Protein AF-A0A5B7T2J0-F1 (afdb_monomer_lite)

Secondary structure (DSSP, 8-state):
-PPP-HHHHHHHHHHHHT--HHHHHHHHTS-HHHHHHHTTTPPPPHHHHHHHHHHS--HHHHHHHHHHHTT--GGGGHHHHHHTT-HHHHHHHHHHHHHHHHHHHHHHHHHHTSSS--HHHHHHHHHHHHHHHHHHHHHHHHHHHHTT--HHHHHHT---

pLDDT: mean 92.72, std 6.7, range [48.94, 98.0]

Radius of gyration: 17.94 Å; chains: 1; bounding box: 42×26×51 Å

Organism: NCBI:txid938155

Sequence (160 aa):
MSDINIVKEVLDMQDRQNFNDTDLAAIAGTSKTTVGKWFKGTPIKDEYLVNLSNGIDDTRFSLAVDCYLFNFPAILLNIVNEYNSETSSLLVGTQIEDLNSDTAIENALKEISKSNPDENIIEFGIFKMFRTSSIMRAGAEALAHRYHISLKKAALGERG

Structure (mmCIF, N/CA/C/O backbone):
data_AF-A0A5B7T2J0-F1
#
_entry.id   AF-A0A5B7T2J0-F1
#
loop_
_atom_site.group_PDB
_atom_site.id
_atom_site.type_symbol
_atom_site.label_atom_id
_atom_site.label_alt_id
_atom_site.label_comp_id
_atom_site.label_asym_id
_atom_site.label_entity_id
_atom_site.label_seq_id
_atom_site.pdbx_PDB_ins_code
_atom_site.Cartn_x
_atom_site.Cartn_y
_atom_site.Cartn_z
_atom_site.occupancy
_atom_site.B_iso_or_equiv
_atom_site.auth_seq_id
_atom_site.auth_comp_id
_atom_site.auth_asym_id
_atom_site.auth_atom_id
_atom_site.pdbx_PDB_model_num
ATOM 1 N N . MET A 1 1 ? -9.047 -4.234 -15.295 1.00 48.94 1 MET A N 1
ATOM 2 C CA . MET A 1 1 ? -8.396 -4.347 -13.971 1.00 48.94 1 MET A CA 1
ATOM 3 C C . MET A 1 1 ? -9.429 -3.929 -12.943 1.00 48.94 1 MET A C 1
ATOM 5 O O . MET A 1 1 ? -10.172 -3.007 -13.237 1.00 48.94 1 MET A O 1
ATOM 9 N N . SER A 1 2 ? -9.580 -4.667 -11.845 1.00 60.06 2 SER A N 1
ATOM 10 C CA . SER A 1 2 ? -10.610 -4.385 -10.837 1.00 60.06 2 SER A CA 1
ATOM 11 C C . SER A 1 2 ? -10.169 -3.256 -9.909 1.00 60.06 2 SER A C 1
ATOM 13 O O . SER A 1 2 ? -9.032 -3.282 -9.434 1.00 60.06 2 SER A O 1
ATOM 15 N N . ASP A 1 3 ? -11.072 -2.325 -9.624 1.00 84.38 3 ASP A N 1
ATOM 16 C CA . ASP A 1 3 ? -10.880 -1.303 -8.594 1.00 84.38 3 ASP A CA 1
ATOM 17 C C . ASP A 1 3 ? -10.801 -1.944 -7.199 1.00 84.38 3 ASP A C 1
ATOM 19 O O . ASP A 1 3 ? -11.336 -3.035 -6.960 1.00 84.38 3 ASP A O 1
ATOM 23 N N . ILE A 1 4 ? -10.136 -1.268 -6.260 1.00 92.62 4 ILE A N 1
ATOM 24 C CA . ILE A 1 4 ? -10.085 -1.698 -4.859 1.00 92.62 4 ILE A CA 1
ATOM 25 C C . ILE A 1 4 ? -11.473 -1.551 -4.233 1.00 92.62 4 ILE A C 1
ATOM 27 O O . ILE A 1 4 ? -11.992 -0.444 -4.090 1.00 92.62 4 ILE A O 1
ATOM 31 N N . ASN A 1 5 ? -12.061 -2.659 -3.778 1.00 93.94 5 ASN A N 1
ATOM 32 C CA . ASN A 1 5 ? -13.241 -2.603 -2.919 1.00 93.94 5 ASN A CA 1
ATOM 33 C C . ASN A 1 5 ? -12.806 -2.340 -1.473 1.00 93.94 5 ASN A C 1
ATOM 35 O O . ASN A 1 5 ? -12.642 -3.268 -0.683 1.00 93.94 5 ASN A O 1
ATOM 39 N N . ILE A 1 6 ? -12.627 -1.066 -1.128 1.00 95.50 6 ILE A N 1
ATOM 40 C CA . ILE A 1 6 ? -12.061 -0.686 0.168 1.00 95.50 6 ILE A CA 1
ATOM 41 C C . ILE A 1 6 ? -12.930 -1.110 1.360 1.00 95.50 6 ILE A C 1
ATOM 43 O O . ILE A 1 6 ? -12.402 -1.467 2.406 1.00 95.50 6 ILE A O 1
ATOM 47 N N . VAL A 1 7 ? -14.259 -1.151 1.204 1.00 96.00 7 VAL A N 1
ATOM 48 C CA . VAL A 1 7 ? -15.167 -1.622 2.266 1.00 96.00 7 VAL A CA 1
ATOM 49 C C . VAL A 1 7 ? -14.941 -3.105 2.543 1.00 96.00 7 VAL A C 1
ATOM 51 O O . VAL A 1 7 ? -14.903 -3.511 3.702 1.00 96.00 7 VAL A O 1
ATOM 54 N N . LYS A 1 8 ? -14.749 -3.910 1.490 1.00 95.38 8 LYS A N 1
ATOM 55 C CA . LYS A 1 8 ? -14.380 -5.317 1.645 1.00 95.38 8 LYS A CA 1
ATOM 56 C C . LYS A 1 8 ? -13.016 -5.460 2.318 1.00 95.38 8 LYS A C 1
ATOM 58 O O . LYS A 1 8 ? -12.887 -6.270 3.219 1.00 95.38 8 LYS A O 1
ATOM 63 N N . GLU A 1 9 ? -12.026 -4.661 1.933 1.00 96.75 9 GLU A N 1
ATOM 64 C CA . GLU A 1 9 ? -10.691 -4.725 2.547 1.00 96.75 9 GLU A CA 1
ATOM 65 C C . GLU A 1 9 ? -10.720 -4.348 4.039 1.00 96.75 9 GLU A C 1
ATOM 67 O O . GLU A 1 9 ? -9.991 -4.948 4.824 1.00 96.75 9 GLU A O 1
ATOM 72 N N . VAL A 1 10 ? -11.602 -3.425 4.455 1.00 97.25 10 VAL A N 1
ATOM 73 C CA . VAL A 1 10 ? -11.857 -3.137 5.880 1.00 97.25 10 VAL A CA 1
ATOM 74 C C . VAL A 1 10 ? -12.461 -4.350 6.592 1.00 97.25 10 VAL A C 1
ATOM 76 O O . VAL A 1 10 ? -12.011 -4.665 7.688 1.00 97.25 10 VAL A O 1
ATOM 79 N N . LEU A 1 11 ? -13.443 -5.033 5.992 1.00 96.31 11 LEU A N 1
ATOM 80 C CA . LEU A 1 11 ? -14.042 -6.249 6.566 1.00 96.31 11 LEU A CA 1
ATOM 81 C C . LEU A 1 11 ? -13.021 -7.386 6.674 1.00 96.31 11 LEU A C 1
ATOM 83 O O . LEU A 1 11 ? -12.861 -7.977 7.735 1.00 96.31 11 LEU A O 1
ATOM 87 N N . ASP A 1 12 ? -12.276 -7.646 5.601 1.00 96.56 12 ASP A N 1
ATOM 88 C CA . ASP A 1 12 ? -11.275 -8.709 5.583 1.00 96.56 12 ASP A CA 1
ATOM 89 C C . ASP A 1 12 ? -10.155 -8.414 6.604 1.00 96.56 12 ASP A C 1
ATOM 91 O O . ASP A 1 12 ? -9.626 -9.332 7.227 1.00 96.56 12 ASP A O 1
ATOM 95 N N . MET A 1 13 ? -9.776 -7.142 6.789 1.00 96.56 13 MET A N 1
ATOM 96 C CA . MET A 1 13 ? -8.841 -6.722 7.840 1.00 96.56 13 MET A CA 1
ATOM 97 C C . MET A 1 13 ? -9.443 -6.904 9.234 1.00 96.56 13 MET A C 1
ATOM 99 O O . MET A 1 13 ? -8.785 -7.457 10.112 1.00 96.56 13 MET A O 1
ATOM 103 N N . GLN A 1 14 ? -10.698 -6.496 9.429 1.00 95.88 14 GLN A N 1
ATOM 104 C CA . GLN A 1 14 ? -11.418 -6.670 10.686 1.00 95.88 14 GLN A CA 1
ATOM 105 C C . GLN A 1 14 ? -11.425 -8.143 11.120 1.00 95.88 14 GLN A C 1
ATOM 107 O O . GLN A 1 14 ? -11.143 -8.436 12.283 1.00 95.88 14 GLN A O 1
ATOM 112 N N . ASP A 1 15 ? -11.655 -9.057 10.177 1.00 96.56 15 ASP A N 1
ATOM 113 C CA . ASP A 1 15 ? -11.621 -10.501 10.405 1.00 96.56 15 ASP A CA 1
ATOM 114 C C . ASP A 1 15 ? -10.208 -11.005 10.739 1.00 96.56 15 ASP A C 1
ATOM 116 O O . ASP A 1 15 ? -10.033 -11.740 11.713 1.00 96.56 15 ASP A O 1
ATOM 120 N N . ARG A 1 16 ? -9.177 -10.586 9.983 1.00 95.19 16 ARG A N 1
ATOM 121 C CA . ARG A 1 16 ? -7.773 -10.973 10.244 1.00 95.19 16 ARG A CA 1
ATOM 122 C C . ARG A 1 16 ? -7.287 -10.533 11.623 1.00 95.19 16 ARG A C 1
ATOM 124 O O . ARG A 1 16 ? -6.559 -11.276 12.275 1.00 95.19 16 ARG A O 1
ATOM 131 N N . GLN A 1 17 ? -7.690 -9.341 12.054 1.00 95.62 17 GLN A N 1
ATOM 132 C CA . GLN A 1 17 ? -7.274 -8.740 13.322 1.00 95.62 17 GLN A CA 1
ATOM 133 C C . GLN A 1 17 ? -8.203 -9.104 14.493 1.00 95.62 17 GLN A C 1
ATOM 135 O O . GLN A 1 17 ? -7.899 -8.786 15.642 1.00 95.62 17 GLN A O 1
ATOM 140 N N . ASN A 1 18 ? -9.328 -9.779 14.223 1.00 96.56 18 ASN A N 1
ATOM 141 C CA . ASN A 1 18 ? -10.384 -10.067 15.196 1.00 96.56 18 ASN A CA 1
ATOM 142 C C . ASN A 1 18 ? -10.899 -8.794 15.909 1.00 96.56 18 ASN A C 1
ATOM 144 O O . ASN A 1 18 ? -11.096 -8.767 17.127 1.00 96.56 18 ASN A O 1
ATOM 148 N N . PHE A 1 19 ? -11.101 -7.723 15.140 1.00 97.00 19 PHE A N 1
ATOM 149 C CA . PHE A 1 19 ? -11.619 -6.448 15.631 1.00 97.00 19 PHE A CA 1
ATOM 150 C C . PHE A 1 19 ? -13.141 -6.366 15.533 1.00 97.00 19 PHE A C 1
ATOM 152 O O . PHE A 1 19 ? -13.786 -6.939 14.659 1.00 97.00 19 PHE A O 1
ATOM 159 N N . ASN A 1 20 ? -13.749 -5.589 16.422 1.00 96.19 20 ASN A N 1
ATOM 160 C CA . ASN A 1 20 ? -15.151 -5.200 16.318 1.00 96.19 20 ASN A CA 1
ATOM 161 C C . ASN A 1 20 ? -15.278 -3.717 15.921 1.00 96.19 20 ASN A C 1
ATOM 163 O O . ASN A 1 20 ? -14.309 -2.959 15.952 1.00 96.19 20 ASN A O 1
ATOM 167 N N . ASP A 1 21 ? -16.493 -3.269 15.591 1.00 96.38 21 ASP A N 1
ATOM 168 C CA . ASP A 1 21 ? -16.748 -1.882 15.167 1.00 96.38 21 ASP A CA 1
ATOM 169 C C . ASP A 1 21 ? -16.263 -0.819 16.172 1.00 96.38 21 ASP A C 1
ATOM 171 O O . ASP A 1 21 ? -15.997 0.320 15.794 1.00 96.38 21 ASP A O 1
ATOM 175 N N . THR A 1 22 ? -16.187 -1.160 17.461 1.00 97.44 22 THR A N 1
ATOM 176 C CA . THR A 1 22 ? -15.684 -0.266 18.516 1.00 97.44 22 THR A CA 1
ATOM 177 C C . THR A 1 22 ? -14.177 -0.073 18.399 1.00 97.44 22 THR A C 1
ATOM 179 O O . THR A 1 22 ? -13.707 1.052 18.553 1.00 97.44 22 THR A O 1
ATOM 182 N N . ASP A 1 23 ? -13.436 -1.135 18.081 1.00 97.75 23 ASP A N 1
ATOM 183 C CA . ASP A 1 23 ? -11.984 -1.079 17.897 1.00 97.75 23 ASP A CA 1
ATOM 184 C C . ASP A 1 23 ? -11.656 -0.245 16.654 1.00 97.75 23 ASP A C 1
ATOM 186 O O . ASP A 1 23 ? -10.874 0.704 16.723 1.00 97.75 23 ASP A O 1
ATOM 190 N N . LEU A 1 24 ? -12.358 -0.511 15.543 1.00 97.38 24 LEU A N 1
ATOM 191 C CA . LEU A 1 24 ? -12.244 0.282 14.317 1.00 97.38 24 LEU A CA 1
ATOM 192 C C . LEU A 1 24 ? -12.560 1.759 14.568 1.00 97.38 24 LEU A C 1
ATOM 194 O O . LEU A 1 24 ? -11.849 2.634 14.083 1.00 97.38 24 LEU A O 1
ATOM 198 N N . ALA A 1 25 ? -13.608 2.051 15.343 1.00 97.62 25 ALA A N 1
ATOM 199 C CA . ALA A 1 25 ? -13.981 3.418 15.684 1.00 97.62 25 ALA A CA 1
ATOM 200 C C . ALA A 1 25 ? -12.889 4.126 16.497 1.00 97.62 25 ALA A C 1
ATOM 202 O O . ALA A 1 25 ? -12.572 5.280 16.209 1.00 97.62 25 ALA A O 1
ATOM 203 N N . ALA A 1 26 ? -12.299 3.437 17.477 1.00 97.94 26 ALA A N 1
ATOM 204 C CA . ALA A 1 26 ? -11.226 3.978 18.301 1.00 97.94 26 ALA A CA 1
ATOM 205 C C . ALA A 1 26 ? -9.975 4.296 17.468 1.00 97.94 26 ALA A C 1
ATOM 207 O O . ALA A 1 26 ? -9.446 5.401 17.570 1.00 97.94 26 ALA A O 1
ATOM 208 N N . ILE A 1 27 ? -9.548 3.370 16.604 1.00 96.38 27 ILE A N 1
ATOM 209 C CA . ILE A 1 27 ? -8.357 3.536 15.758 1.00 96.38 27 ILE A CA 1
ATOM 210 C C . ILE A 1 27 ? -8.591 4.612 14.692 1.00 96.38 27 ILE A C 1
ATOM 212 O O . ILE A 1 27 ? -7.753 5.487 14.493 1.00 96.38 27 ILE A O 1
ATOM 216 N N . ALA A 1 28 ? -9.754 4.599 14.037 1.00 97.00 28 ALA A N 1
ATOM 217 C CA . ALA A 1 28 ? -10.098 5.586 13.019 1.00 97.00 28 ALA A CA 1
ATOM 218 C C . ALA A 1 28 ? -10.352 6.994 13.592 1.00 97.00 28 ALA A C 1
ATOM 220 O O . ALA A 1 28 ? -10.385 7.961 12.827 1.00 97.00 28 ALA A O 1
ATOM 221 N N . GLY A 1 29 ? -10.556 7.130 14.908 1.00 97.00 29 GLY A N 1
ATOM 222 C CA . GLY A 1 29 ? -10.900 8.397 15.556 1.00 97.00 29 GLY A CA 1
ATOM 223 C C . GLY A 1 29 ? -12.344 8.836 15.287 1.00 97.00 29 GLY A C 1
ATOM 224 O O . GLY A 1 29 ? -12.611 10.011 15.036 1.00 97.00 29 GLY A O 1
ATOM 225 N N . THR A 1 30 ? -13.292 7.896 15.292 1.00 97.62 30 THR A N 1
ATOM 226 C CA . THR A 1 30 ? -14.713 8.145 15.002 1.00 97.62 30 THR A CA 1
ATOM 227 C C . THR A 1 30 ? -15.644 7.387 15.958 1.00 97.62 30 THR A C 1
ATOM 229 O O . THR A 1 30 ? -15.216 6.842 16.969 1.00 97.62 30 THR A O 1
ATOM 232 N N . SER A 1 31 ? -16.952 7.382 15.679 1.00 97.38 31 SER A N 1
ATOM 233 C CA . SER A 1 31 ? -17.949 6.657 16.478 1.00 97.38 31 SER A CA 1
ATOM 234 C C . SER A 1 31 ? -18.261 5.273 15.901 1.00 97.38 31 SER A C 1
ATOM 236 O O . SER A 1 31 ? -18.296 5.101 14.682 1.00 97.38 31 SER A O 1
ATOM 238 N N . LYS A 1 32 ? -18.619 4.311 16.762 1.00 97.12 32 LYS A N 1
ATOM 239 C CA . LYS A 1 32 ? -19.135 2.992 16.346 1.00 97.12 32 LYS A CA 1
ATOM 240 C C . LYS A 1 32 ? -20.307 3.108 15.363 1.00 97.12 32 LYS A C 1
ATOM 242 O O . LYS A 1 32 ? -20.403 2.359 14.397 1.00 97.12 32 LYS A O 1
ATOM 247 N N . THR A 1 33 ? -21.189 4.085 15.574 1.00 96.44 33 THR A N 1
ATOM 248 C CA . THR A 1 33 ? -22.315 4.362 14.670 1.00 96.44 33 THR A CA 1
ATOM 249 C C . THR A 1 33 ? -21.843 4.789 13.281 1.00 96.44 33 THR A C 1
ATOM 251 O O . THR A 1 33 ? -22.488 4.449 12.292 1.00 96.44 33 THR A O 1
ATOM 254 N N . THR A 1 34 ? -20.736 5.532 13.188 1.00 97.06 34 THR A N 1
ATOM 255 C CA . THR A 1 34 ? -20.113 5.900 11.910 1.00 97.06 34 THR A CA 1
ATOM 256 C C . THR A 1 34 ? -19.578 4.660 11.201 1.00 97.06 34 THR A C 1
ATOM 258 O O . THR A 1 34 ? -19.897 4.469 10.032 1.00 97.06 34 THR A O 1
ATOM 261 N N . VAL A 1 35 ? -18.858 3.789 11.917 1.00 96.62 35 VAL A N 1
ATOM 262 C CA . VAL A 1 35 ? -18.341 2.520 11.376 1.00 96.62 35 VAL A CA 1
ATOM 263 C C . VAL A 1 35 ? -19.478 1.654 10.830 1.00 96.62 35 VAL A C 1
ATOM 265 O O . VAL A 1 35 ? -19.464 1.261 9.668 1.00 96.62 35 VAL A O 1
ATOM 268 N N . GLY A 1 36 ? -20.551 1.472 11.604 1.00 95.19 36 GLY A N 1
ATOM 269 C CA . GLY A 1 36 ? -21.712 0.689 11.172 1.00 95.19 36 GLY A CA 1
ATOM 270 C C . GLY A 1 36 ? -22.460 1.253 9.951 1.00 95.19 36 GLY A C 1
ATOM 271 O O . GLY A 1 36 ? -23.289 0.553 9.368 1.00 95.19 36 GLY A O 1
ATOM 272 N N . LYS A 1 37 ? -22.211 2.509 9.549 1.00 96.19 37 LYS A N 1
ATOM 273 C CA . LYS A 1 37 ? -22.743 3.088 8.301 1.00 96.19 37 LYS A CA 1
ATOM 274 C C . LYS A 1 37 ? -21.890 2.737 7.081 1.00 96.19 37 LYS A C 1
ATOM 276 O O . LYS A 1 37 ? -22.444 2.671 5.983 1.00 96.19 37 LYS A O 1
ATOM 281 N N . TRP A 1 38 ? -20.592 2.482 7.253 1.00 94.94 38 TRP A N 1
ATOM 282 C CA . TRP A 1 38 ? -19.688 2.096 6.163 1.00 94.94 38 TRP A CA 1
ATOM 283 C C . TRP A 1 38 ? -20.181 0.827 5.470 1.00 94.94 38 TRP A C 1
ATOM 285 O O . TRP A 1 38 ? -20.395 0.803 4.260 1.00 94.94 38 TRP A O 1
ATOM 295 N N . PHE A 1 39 ? -20.535 -0.178 6.269 1.00 92.62 39 PHE A N 1
ATOM 296 C CA . PHE A 1 39 ? -21.060 -1.462 5.795 1.00 92.62 39 PHE A CA 1
ATOM 297 C C . PHE A 1 39 ? -22.504 -1.395 5.267 1.00 92.62 39 PHE A C 1
ATOM 299 O O . PHE A 1 39 ? -23.054 -2.395 4.816 1.00 92.62 39 PHE A O 1
ATOM 306 N N . LYS A 1 40 ? -23.128 -0.210 5.298 1.00 93.12 40 LYS A N 1
ATOM 307 C CA . LYS A 1 40 ? -24.452 0.077 4.718 1.00 93.12 40 LYS A CA 1
ATOM 308 C C . LYS A 1 40 ? -24.360 0.933 3.452 1.00 93.12 40 LYS A C 1
ATOM 310 O O . LYS A 1 40 ? -25.369 1.473 3.008 1.00 93.12 40 LYS A O 1
ATOM 315 N N . GLY A 1 41 ? -23.158 1.089 2.895 1.00 91.12 41 GLY A N 1
ATOM 316 C CA . GLY A 1 41 ? -22.914 1.831 1.659 1.00 91.12 41 GLY A CA 1
ATOM 317 C C . GLY A 1 41 ? -22.614 3.316 1.853 1.00 91.12 41 GLY A C 1
ATOM 318 O O . GLY A 1 41 ? -22.550 4.047 0.869 1.00 91.12 41 GLY A O 1
ATOM 319 N N . THR A 1 42 ? -22.417 3.789 3.090 1.00 94.06 42 THR A N 1
ATOM 320 C CA . THR A 1 42 ? -21.871 5.141 3.290 1.00 94.06 42 THR A CA 1
ATOM 321 C C . THR A 1 42 ? -20.380 5.127 2.950 1.00 94.06 42 THR A C 1
ATOM 323 O O . THR A 1 42 ? -19.662 4.321 3.542 1.00 94.06 42 THR A O 1
ATOM 326 N N . PRO A 1 43 ? -19.890 6.009 2.060 1.00 93.94 43 PRO A N 1
ATOM 327 C CA . PRO A 1 43 ? -18.467 6.086 1.753 1.00 93.94 43 PRO A CA 1
ATOM 328 C C . PRO A 1 43 ? -17.621 6.305 3.010 1.00 93.94 43 PRO A C 1
ATOM 330 O O . PRO A 1 43 ? -17.961 7.121 3.875 1.00 93.94 43 PRO A O 1
ATOM 333 N N . ILE A 1 44 ? -16.515 5.570 3.107 1.00 96.50 44 ILE A N 1
ATOM 334 C CA . ILE A 1 44 ? -15.522 5.763 4.162 1.00 96.50 44 ILE A CA 1
ATOM 335 C C . ILE A 1 44 ? -14.689 6.977 3.770 1.00 96.50 44 ILE A C 1
ATOM 337 O O . ILE A 1 44 ? -14.198 7.051 2.648 1.00 96.50 44 ILE A O 1
ATOM 341 N N . LYS A 1 45 ? -14.545 7.943 4.676 1.00 97.00 45 LYS A N 1
ATOM 342 C CA . LYS A 1 45 ? -13.656 9.077 4.432 1.00 97.00 45 LYS A CA 1
ATOM 343 C C . LYS A 1 45 ? -12.200 8.622 4.453 1.00 97.00 45 LYS A C 1
ATOM 345 O O . LYS A 1 45 ? -11.817 7.852 5.334 1.00 97.00 45 LYS A O 1
ATOM 350 N N . ASP A 1 46 ? -11.391 9.210 3.582 1.00 97.50 46 ASP A N 1
ATOM 351 C CA . ASP A 1 46 ? -9.958 8.926 3.466 1.00 97.50 46 ASP A CA 1
ATOM 352 C C . ASP A 1 46 ? -9.213 9.086 4.797 1.00 97.50 46 ASP A C 1
ATOM 354 O O . ASP A 1 46 ? -8.378 8.254 5.137 1.00 97.50 46 ASP A O 1
ATOM 358 N N . GLU A 1 47 ? -9.578 10.087 5.610 1.00 96.94 47 GLU A N 1
ATOM 359 C CA . GLU A 1 47 ? -8.991 10.301 6.943 1.00 96.94 47 GLU A CA 1
ATOM 360 C C . GLU A 1 47 ? -9.107 9.060 7.847 1.00 96.94 47 GLU A C 1
ATOM 362 O O . GLU A 1 47 ? -8.172 8.724 8.571 1.00 96.94 47 GLU A O 1
ATOM 367 N N . TYR A 1 48 ? -10.227 8.333 7.770 1.00 97.81 48 TYR A N 1
ATOM 368 C CA . TYR A 1 48 ? -10.443 7.122 8.559 1.00 97.81 48 TYR A CA 1
ATOM 369 C C . TYR A 1 48 ? -9.622 5.951 8.022 1.00 97.81 48 TYR A C 1
ATOM 371 O O . TYR A 1 48 ? -9.082 5.182 8.811 1.00 97.81 48 TYR A O 1
ATOM 379 N N . LEU A 1 49 ? -9.487 5.837 6.698 1.00 97.25 49 LEU A N 1
ATOM 380 C CA . LEU A 1 49 ? -8.667 4.806 6.058 1.00 97.25 49 LEU A CA 1
ATOM 381 C C . LEU A 1 49 ? -7.184 4.984 6.393 1.00 97.25 49 LEU A C 1
ATOM 383 O O . LEU A 1 49 ? -6.524 4.017 6.762 1.00 97.25 49 LEU A O 1
ATOM 387 N N . VAL A 1 50 ? -6.684 6.222 6.340 1.00 94.75 50 VAL A N 1
ATOM 388 C CA . VAL A 1 50 ? -5.302 6.563 6.712 1.00 94.75 50 VAL A CA 1
ATOM 389 C C . VAL A 1 50 ? -5.041 6.256 8.187 1.00 94.75 50 VAL A C 1
ATOM 391 O O . VAL A 1 50 ? -4.011 5.675 8.521 1.00 94.75 50 VAL A O 1
ATOM 394 N N . ASN A 1 51 ? -5.971 6.603 9.081 1.00 95.06 51 ASN A N 1
ATOM 395 C CA . ASN A 1 51 ? -5.830 6.298 10.507 1.00 95.06 51 ASN A CA 1
ATOM 396 C C . ASN A 1 51 ? -5.806 4.786 10.776 1.00 95.06 51 ASN A C 1
ATOM 398 O O . ASN A 1 51 ? -4.968 4.322 11.545 1.00 95.06 51 ASN A O 1
ATOM 402 N N . LEU A 1 52 ? -6.684 4.015 10.122 1.00 95.94 52 LEU A N 1
ATOM 403 C CA . LEU A 1 52 ? -6.695 2.554 10.229 1.00 95.94 52 LEU A CA 1
ATOM 404 C C . LEU A 1 52 ? -5.395 1.941 9.692 1.00 95.94 52 LEU A C 1
ATOM 406 O O . LEU A 1 52 ? -4.774 1.151 10.392 1.00 95.94 52 LEU A O 1
ATOM 410 N N . SER A 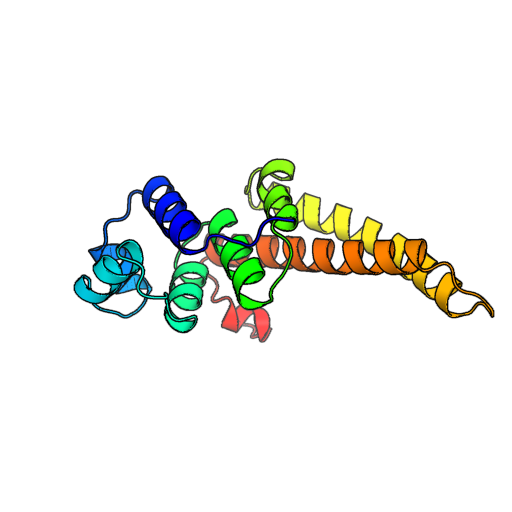1 53 ? -4.954 2.342 8.497 1.00 94.19 53 SER A N 1
ATOM 411 C CA . SER A 1 53 ? -3.727 1.830 7.872 1.00 94.19 53 SER A CA 1
ATOM 412 C C . SER A 1 53 ? -2.473 2.121 8.703 1.00 94.19 53 SER A C 1
ATOM 414 O O . SER A 1 53 ? -1.625 1.252 8.845 1.00 94.19 53 SER A O 1
ATOM 416 N N . ASN A 1 54 ? -2.375 3.302 9.319 1.00 89.81 54 ASN A N 1
ATOM 417 C CA . ASN A 1 54 ? -1.241 3.642 10.185 1.00 89.81 54 ASN A CA 1
ATOM 418 C C . ASN A 1 54 ? -1.321 3.008 11.583 1.00 89.81 54 ASN A C 1
ATOM 420 O O . ASN A 1 54 ? -0.317 2.945 12.292 1.00 89.81 54 ASN A O 1
ATOM 424 N N . GLY A 1 55 ? -2.523 2.650 12.037 1.00 89.94 55 GLY A N 1
ATOM 425 C CA . GLY A 1 55 ? -2.768 2.145 13.387 1.00 89.94 55 GLY A CA 1
ATOM 426 C C . GLY A 1 55 ? -2.714 0.624 13.504 1.00 89.94 55 GLY A C 1
ATOM 427 O O . GLY A 1 55 ? -2.594 0.114 14.617 1.00 89.94 55 GLY A O 1
ATOM 428 N N . ILE A 1 56 ? -2.810 -0.094 12.385 1.00 91.50 56 ILE A N 1
ATOM 429 C CA . ILE A 1 56 ? -2.994 -1.545 12.343 1.00 91.50 56 ILE A CA 1
ATOM 430 C C . ILE A 1 56 ? -1.838 -2.173 11.573 1.00 91.50 56 ILE A C 1
ATOM 432 O O . ILE A 1 56 ? -1.571 -1.800 10.435 1.00 91.50 56 ILE A O 1
ATOM 436 N N . ASP A 1 57 ? -1.189 -3.162 12.184 1.00 90.62 57 ASP A N 1
ATOM 437 C CA . ASP A 1 57 ? -0.144 -3.955 11.534 1.00 90.62 57 ASP A CA 1
ATOM 438 C C . ASP A 1 57 ? -0.774 -4.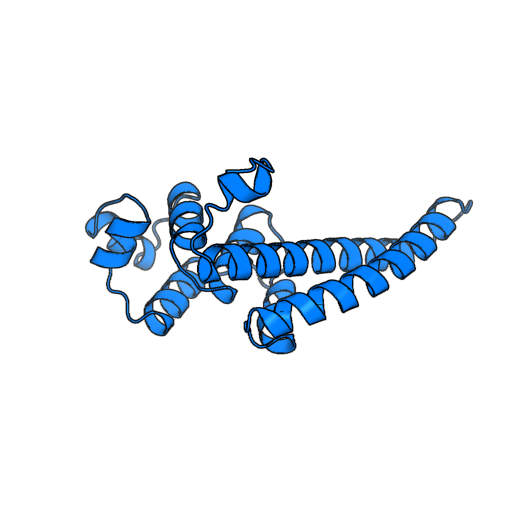981 10.574 1.00 90.62 57 ASP A C 1
ATOM 440 O O . ASP A 1 57 ? -0.928 -6.165 10.877 1.00 90.62 57 ASP A O 1
ATOM 444 N N . ASP A 1 58 ? -1.239 -4.486 9.425 1.00 92.75 58 ASP A N 1
ATOM 445 C CA . ASP A 1 58 ? -1.842 -5.285 8.361 1.00 92.75 58 ASP A CA 1
ATOM 446 C C . ASP A 1 58 ? -1.359 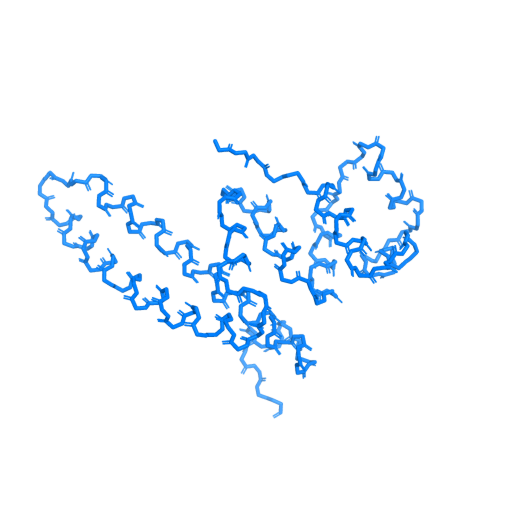-4.787 6.994 1.00 92.75 58 ASP A C 1
ATOM 448 O O . ASP A 1 58 ? -1.980 -3.939 6.348 1.00 92.75 58 ASP A O 1
ATOM 452 N N . THR A 1 59 ? -0.233 -5.335 6.529 1.00 92.56 59 THR A N 1
ATOM 453 C CA . THR A 1 59 ? 0.392 -4.948 5.251 1.00 92.56 59 THR A CA 1
ATOM 454 C C . THR A 1 59 ? -0.576 -5.037 4.069 1.00 92.56 59 THR A C 1
ATOM 456 O O . THR A 1 59 ? -0.525 -4.218 3.151 1.00 92.56 59 THR A O 1
ATOM 459 N N . ARG A 1 60 ? -1.489 -6.019 4.083 1.00 94.31 60 ARG A N 1
ATOM 460 C CA . ARG A 1 60 ? -2.499 -6.200 3.033 1.00 94.31 60 ARG A CA 1
ATOM 461 C C . ARG A 1 60 ? -3.463 -5.029 2.974 1.00 94.31 60 ARG A C 1
ATOM 463 O O . ARG A 1 60 ? -3.762 -4.562 1.873 1.00 94.31 60 ARG A O 1
ATOM 470 N N . PHE A 1 61 ? -3.940 -4.589 4.131 1.00 95.69 61 PHE A N 1
ATOM 471 C CA . PHE A 1 61 ? -4.862 -3.478 4.249 1.00 95.69 61 PHE A CA 1
ATOM 472 C C . PHE A 1 61 ? -4.186 -2.145 3.930 1.00 95.69 61 PHE A C 1
ATOM 474 O O . PHE A 1 61 ? -4.737 -1.381 3.143 1.00 95.69 61 PHE A O 1
ATOM 481 N N . SER A 1 62 ? -2.979 -1.890 4.442 1.00 93.94 62 SER A N 1
ATOM 482 C CA . SER A 1 62 ? -2.254 -0.648 4.139 1.00 93.94 62 SER A CA 1
ATOM 483 C C . SER A 1 62 ? -1.979 -0.489 2.644 1.00 93.94 62 SER A C 1
ATOM 485 O O . SER A 1 62 ? -2.285 0.551 2.059 1.00 93.94 62 SER A O 1
ATOM 487 N N . LEU A 1 63 ? -1.555 -1.564 1.974 1.00 94.00 63 LEU A N 1
ATOM 488 C CA . LEU A 1 63 ? -1.372 -1.555 0.523 1.00 94.00 63 LEU A CA 1
ATOM 489 C C . LEU A 1 63 ? -2.693 -1.348 -0.243 1.00 94.00 63 LEU A C 1
ATOM 491 O O . LEU A 1 63 ? -2.708 -0.710 -1.296 1.00 94.00 63 LEU A O 1
ATOM 495 N N . ALA A 1 64 ? -3.814 -1.859 0.274 1.00 95.75 64 ALA A N 1
ATOM 496 C CA . ALA A 1 64 ? -5.132 -1.617 -0.310 1.00 95.75 64 ALA A CA 1
ATOM 497 C C . ALA A 1 64 ? -5.600 -0.168 -0.141 1.00 95.75 64 ALA A C 1
ATOM 499 O O . ALA A 1 64 ? -6.153 0.392 -1.088 1.00 95.75 64 ALA A O 1
ATOM 500 N N . VAL A 1 65 ? -5.347 0.448 1.017 1.00 95.44 65 VAL A N 1
ATOM 501 C CA . VAL A 1 65 ? -5.605 1.874 1.251 1.00 95.44 65 VAL A CA 1
ATOM 502 C C . VAL A 1 65 ? -4.796 2.720 0.273 1.00 95.44 65 VAL A C 1
ATOM 504 O O . VAL A 1 65 ? -5.366 3.597 -0.368 1.00 95.44 65 VAL A O 1
ATOM 507 N N . ASP A 1 66 ? -3.518 2.412 0.066 1.00 92.50 66 ASP A N 1
ATOM 508 C CA . ASP A 1 66 ? -2.700 3.113 -0.926 1.00 92.50 66 ASP A CA 1
ATOM 509 C C . ASP A 1 66 ? -3.243 2.966 -2.342 1.00 92.50 66 ASP A C 1
ATOM 511 O O . ASP A 1 66 ? -3.406 3.957 -3.057 1.00 92.50 66 ASP A O 1
ATOM 515 N N . CYS A 1 67 ? -3.582 1.742 -2.744 1.00 93.81 67 CYS A N 1
ATOM 516 C CA . CYS A 1 67 ? -4.143 1.525 -4.068 1.00 93.81 67 CYS A CA 1
ATOM 517 C C . CYS A 1 67 ? -5.464 2.281 -4.259 1.00 93.81 67 CYS A C 1
ATOM 519 O O . CYS A 1 67 ? -5.699 2.842 -5.326 1.00 93.81 67 CYS A O 1
ATOM 521 N N . TYR A 1 68 ? -6.300 2.346 -3.223 1.00 95.38 68 TYR A N 1
ATOM 522 C CA . TYR A 1 68 ? -7.551 3.094 -3.244 1.00 95.38 68 TYR A CA 1
ATOM 523 C C . TYR A 1 68 ? -7.323 4.611 -3.341 1.00 95.38 68 TYR A C 1
ATOM 525 O O . TYR A 1 68 ? -7.888 5.256 -4.222 1.00 95.38 68 TYR A O 1
ATOM 533 N N . LEU A 1 69 ? -6.476 5.184 -2.480 1.00 93.56 69 LEU A N 1
ATOM 534 C CA . LEU A 1 69 ? -6.265 6.635 -2.395 1.00 93.56 69 LEU A CA 1
ATOM 535 C C . LEU A 1 69 ? -5.560 7.212 -3.626 1.00 93.56 69 LEU A C 1
ATOM 537 O O . LEU A 1 69 ? -5.850 8.337 -4.032 1.00 93.56 69 LEU A O 1
ATOM 541 N N . PHE A 1 70 ? -4.644 6.452 -4.228 1.00 90.81 70 PHE A N 1
ATOM 542 C CA . PHE A 1 70 ? -3.871 6.895 -5.391 1.00 90.81 70 PHE A CA 1
ATOM 543 C C . PHE A 1 70 ? -4.391 6.338 -6.721 1.00 90.81 70 PHE A C 1
ATOM 545 O O . PHE A 1 70 ? -3.771 6.562 -7.760 1.00 90.81 70 PHE A O 1
ATOM 552 N N . ASN A 1 71 ? -5.534 5.642 -6.705 1.00 90.19 71 ASN A N 1
ATOM 553 C CA . ASN A 1 71 ? -6.125 4.996 -7.878 1.00 90.19 71 ASN A CA 1
ATOM 554 C C . ASN A 1 71 ? -5.140 4.050 -8.596 1.00 90.19 71 ASN A C 1
ATOM 556 O O . ASN A 1 71 ? -5.049 4.019 -9.827 1.00 90.19 71 ASN A O 1
ATOM 560 N N . PHE A 1 72 ? -4.364 3.295 -7.816 1.00 89.69 72 PHE A N 1
ATOM 561 C CA . PHE A 1 72 ? -3.456 2.286 -8.346 1.00 89.69 72 PHE A CA 1
ATOM 562 C C . PHE A 1 72 ? -4.169 0.948 -8.562 1.00 89.69 72 PHE A C 1
ATOM 564 O O . PHE A 1 72 ? -5.135 0.618 -7.869 1.00 89.69 72 PHE A O 1
ATOM 571 N N . PRO A 1 73 ? -3.693 0.134 -9.519 1.00 88.31 73 PRO A N 1
ATOM 572 C CA . PRO A 1 73 ? -4.349 -1.120 -9.834 1.00 88.31 73 PRO A CA 1
ATOM 573 C C . PRO A 1 73 ? -4.238 -2.150 -8.707 1.00 88.31 73 PRO A C 1
ATOM 575 O O . PRO A 1 73 ? -3.161 -2.384 -8.157 1.00 88.31 73 PRO A O 1
ATOM 578 N N . ALA A 1 74 ? -5.322 -2.903 -8.491 1.00 90.56 74 ALA A N 1
ATOM 579 C CA . ALA A 1 74 ? -5.382 -3.994 -7.515 1.00 90.56 74 ALA A CA 1
ATOM 580 C C . ALA A 1 74 ? -4.337 -5.107 -7.720 1.00 90.56 74 ALA A C 1
ATOM 582 O O . ALA A 1 74 ? -4.118 -5.912 -6.822 1.00 90.56 74 ALA A O 1
ATOM 583 N N . ILE A 1 75 ? -3.658 -5.161 -8.872 1.00 89.12 75 ILE A N 1
ATOM 584 C CA . ILE A 1 75 ? -2.557 -6.108 -9.097 1.00 89.12 75 ILE A CA 1
ATOM 585 C C . ILE A 1 75 ? -1.389 -5.894 -8.125 1.00 89.12 75 ILE A C 1
ATOM 587 O O . ILE A 1 75 ? -0.679 -6.847 -7.817 1.00 89.12 75 ILE A O 1
ATOM 591 N N . LEU A 1 76 ? -1.204 -4.674 -7.605 1.00 90.50 76 LEU A N 1
ATOM 592 C CA . LEU A 1 76 ? -0.157 -4.389 -6.623 1.00 90.50 76 LEU A CA 1
ATOM 593 C C . LEU A 1 76 ? -0.371 -5.161 -5.319 1.00 90.50 76 LEU A C 1
ATOM 595 O O . LEU A 1 76 ? 0.600 -5.534 -4.673 1.00 90.50 76 LEU A O 1
ATOM 599 N N . LEU A 1 77 ? -1.616 -5.520 -4.993 1.00 91.50 77 LEU A N 1
ATOM 600 C CA . LEU A 1 77 ? -1.945 -6.328 -3.819 1.00 91.50 77 LEU A CA 1
ATOM 601 C C . LEU A 1 77 ? -1.279 -7.714 -3.831 1.00 91.50 77 LEU A C 1
ATOM 603 O O . LEU A 1 77 ? -1.113 -8.319 -2.773 1.00 91.50 77 LEU A O 1
ATOM 607 N N . ASN A 1 78 ? -0.850 -8.205 -5.000 1.00 90.88 78 ASN A N 1
ATOM 608 C CA . ASN A 1 78 ? -0.128 -9.472 -5.118 1.00 90.88 78 ASN A CA 1
ATOM 609 C C . ASN A 1 78 ? 1.245 -9.454 -4.438 1.00 90.88 78 ASN A C 1
ATOM 611 O O . ASN A 1 78 ? 1.726 -10.526 -4.082 1.00 90.88 78 ASN A O 1
ATOM 615 N N . ILE A 1 79 ? 1.828 -8.277 -4.170 1.00 90.75 79 ILE A N 1
ATOM 616 C CA . ILE A 1 79 ? 3.066 -8.139 -3.382 1.00 90.75 79 ILE A CA 1
ATOM 617 C C . ILE A 1 79 ? 2.956 -8.922 -2.064 1.00 90.75 79 ILE A C 1
ATOM 619 O O . ILE A 1 79 ? 3.882 -9.625 -1.671 1.00 90.75 79 ILE A O 1
ATOM 623 N N . VAL A 1 80 ? 1.793 -8.873 -1.413 1.00 89.38 80 VAL A N 1
ATOM 624 C CA . VAL A 1 80 ? 1.543 -9.594 -0.158 1.00 89.38 80 VAL A CA 1
ATOM 625 C C . VAL A 1 80 ? 1.597 -11.109 -0.337 1.00 89.38 80 VAL A C 1
ATOM 627 O O . VAL A 1 80 ? 2.158 -11.807 0.503 1.00 89.38 80 VAL A O 1
ATOM 630 N N . ASN A 1 81 ? 1.059 -11.621 -1.442 1.00 87.88 81 ASN A N 1
ATOM 631 C CA . ASN A 1 81 ? 1.064 -13.054 -1.728 1.00 87.88 81 ASN A CA 1
ATOM 632 C C . ASN A 1 81 ? 2.469 -13.547 -2.096 1.00 87.88 81 ASN A C 1
ATOM 634 O O . ASN A 1 81 ? 2.857 -14.650 -1.727 1.00 87.88 81 ASN A O 1
ATOM 638 N N . GLU A 1 82 ? 3.232 -12.727 -2.818 1.00 90.81 82 GLU A N 1
ATOM 639 C CA . GLU A 1 82 ? 4.574 -13.066 -3.293 1.00 90.81 82 GLU A CA 1
ATOM 640 C C . GLU A 1 82 ? 5.622 -13.037 -2.169 1.00 90.81 82 GLU A C 1
ATOM 642 O O . GLU A 1 82 ? 6.541 -13.857 -2.167 1.00 90.81 82 GLU A O 1
ATOM 647 N N . TYR A 1 83 ? 5.463 -12.139 -1.190 1.00 88.94 83 TYR A N 1
ATOM 648 C CA . TYR A 1 83 ? 6.420 -11.939 -0.094 1.00 88.94 83 TYR A CA 1
ATOM 649 C C . TYR A 1 83 ? 5.857 -12.279 1.299 1.00 88.94 83 TYR A C 1
ATOM 651 O O . TYR A 1 83 ? 6.487 -11.974 2.307 1.00 88.94 83 TYR A O 1
ATOM 659 N N . ASN A 1 84 ? 4.703 -12.949 1.376 1.00 82.94 84 ASN A N 1
ATOM 660 C CA . ASN A 1 84 ? 4.092 -13.514 2.592 1.00 82.94 84 ASN A CA 1
ATOM 661 C C . ASN A 1 84 ? 3.887 -12.536 3.775 1.00 82.94 84 ASN A C 1
ATOM 663 O O . ASN A 1 84 ? 3.836 -12.976 4.918 1.00 82.94 84 ASN A O 1
ATOM 667 N N . SER A 1 85 ? 3.819 -11.221 3.539 1.00 80.56 85 SER A N 1
ATOM 668 C CA . SER A 1 85 ? 3.684 -10.150 4.560 1.00 80.56 85 SER A CA 1
ATOM 669 C C . SER A 1 85 ? 4.721 -10.108 5.697 1.00 80.56 85 SER A C 1
ATOM 671 O O . SER A 1 85 ? 4.727 -9.162 6.478 1.00 80.56 85 SER A O 1
ATOM 673 N N . GLU A 1 86 ? 5.615 -11.087 5.815 1.00 86.94 86 GLU A N 1
ATOM 674 C CA . GLU A 1 86 ? 6.657 -11.112 6.836 1.00 86.94 86 GLU A CA 1
ATOM 675 C C . GLU A 1 86 ? 7.653 -9.976 6.598 1.00 86.94 86 GLU A C 1
ATOM 677 O O . GLU A 1 86 ? 8.174 -9.826 5.490 1.00 86.94 86 GLU A O 1
ATOM 682 N N . THR A 1 87 ? 7.994 -9.213 7.644 1.00 88.25 87 THR A N 1
ATOM 683 C CA . THR A 1 87 ? 8.882 -8.043 7.521 1.00 88.25 87 THR A CA 1
ATOM 684 C C . THR A 1 87 ? 10.186 -8.384 6.796 1.00 88.25 87 THR A C 1
ATOM 686 O O . THR A 1 87 ? 10.609 -7.657 5.904 1.00 88.25 87 THR A O 1
ATOM 689 N N . SER A 1 88 ? 10.826 -9.511 7.130 1.00 92.25 88 SER A N 1
ATOM 690 C CA . SER A 1 88 ? 12.070 -9.931 6.472 1.00 92.25 88 SER A CA 1
ATOM 691 C C . SER A 1 88 ? 11.872 -10.253 4.992 1.00 92.25 88 SER A C 1
ATOM 693 O O . SER A 1 88 ? 12.712 -9.894 4.172 1.00 92.25 88 SER A O 1
ATOM 695 N N . SER A 1 89 ? 10.762 -10.899 4.641 1.00 92.50 89 SER A N 1
ATOM 696 C CA . SER A 1 89 ? 10.441 -11.249 3.258 1.00 92.50 89 SER A CA 1
ATOM 697 C C . SER A 1 89 ? 10.118 -10.011 2.422 1.00 92.50 89 SER A C 1
ATOM 699 O O . SER A 1 89 ? 10.570 -9.918 1.284 1.00 92.50 89 SER A O 1
ATOM 701 N N . LEU A 1 90 ? 9.424 -9.024 2.998 1.00 93.12 90 LEU A N 1
ATOM 702 C CA . LEU A 1 90 ? 9.173 -7.726 2.364 1.00 93.12 90 LEU A CA 1
ATOM 703 C C . LEU A 1 90 ? 10.471 -6.945 2.113 1.00 93.12 90 LEU A C 1
ATOM 705 O O . LEU A 1 90 ? 10.607 -6.305 1.072 1.00 93.12 90 LEU A O 1
ATOM 709 N N . LEU A 1 91 ? 11.452 -7.022 3.020 1.00 93.38 91 LEU A N 1
ATOM 710 C CA . LEU A 1 91 ? 12.761 -6.385 2.827 1.00 93.38 91 LEU A CA 1
ATOM 711 C C . LEU A 1 91 ? 13.594 -7.069 1.742 1.00 93.38 91 LEU A C 1
ATOM 713 O O . LEU A 1 91 ? 14.200 -6.386 0.919 1.00 93.38 91 LEU A O 1
ATOM 717 N N . VAL A 1 92 ? 13.588 -8.403 1.695 1.00 94.75 92 VAL A N 1
ATOM 718 C CA . VAL A 1 92 ? 14.209 -9.151 0.590 1.00 94.75 92 VAL A CA 1
ATOM 719 C C . VAL A 1 92 ? 13.530 -8.792 -0.732 1.00 94.75 92 VAL A C 1
ATOM 721 O O . VAL A 1 92 ? 14.205 -8.504 -1.717 1.00 94.75 92 VAL A O 1
ATOM 724 N N . GLY A 1 93 ? 12.197 -8.745 -0.751 1.00 94.44 93 GLY A N 1
ATOM 725 C CA . GLY A 1 93 ? 11.439 -8.331 -1.925 1.00 94.44 93 GLY A CA 1
ATOM 726 C C . GLY A 1 93 ? 11.751 -6.908 -2.365 1.00 94.44 93 GLY A C 1
ATOM 727 O O . GLY A 1 93 ? 11.913 -6.667 -3.556 1.00 94.44 93 GLY A O 1
ATOM 728 N N . THR A 1 94 ? 11.921 -5.989 -1.413 1.00 94.38 94 THR A N 1
ATOM 729 C CA . THR A 1 94 ? 12.337 -4.612 -1.691 1.00 94.38 94 THR A CA 1
ATOM 730 C C . THR A 1 94 ? 13.662 -4.581 -2.444 1.00 94.38 94 THR A C 1
ATOM 732 O O . THR A 1 94 ? 13.741 -3.934 -3.478 1.00 94.38 94 THR A O 1
ATOM 735 N N . GLN A 1 95 ? 14.675 -5.323 -1.987 1.00 95.94 95 GLN A N 1
ATOM 736 C CA . GLN A 1 95 ? 15.973 -5.393 -2.672 1.00 95.94 95 GLN A CA 1
ATOM 737 C C . GLN A 1 95 ? 15.867 -5.983 -4.086 1.00 95.94 95 GLN A C 1
ATOM 739 O O . GLN A 1 95 ? 16.539 -5.520 -5.004 1.00 95.94 95 GLN A O 1
ATOM 744 N N . ILE A 1 96 ? 15.028 -7.007 -4.266 1.00 95.25 96 ILE A N 1
ATOM 745 C CA . ILE A 1 96 ? 14.817 -7.649 -5.570 1.00 95.25 96 ILE A CA 1
ATOM 746 C C . ILE A 1 96 ? 14.125 -6.691 -6.544 1.00 95.25 96 ILE A C 1
ATOM 748 O O . ILE A 1 96 ? 14.555 -6.559 -7.689 1.00 95.25 96 ILE A O 1
ATOM 752 N N . GLU A 1 97 ? 13.038 -6.046 -6.120 1.00 95.56 97 GLU A N 1
ATOM 753 C CA . GLU A 1 97 ? 12.289 -5.143 -6.993 1.00 95.56 97 GLU A CA 1
ATOM 754 C C . GLU A 1 97 ? 13.053 -3.849 -7.270 1.00 95.56 97 GLU A C 1
ATOM 756 O O . GLU A 1 97 ? 12.986 -3.373 -8.397 1.00 95.56 97 GLU A O 1
ATOM 761 N N . ASP A 1 98 ? 13.840 -3.343 -6.316 1.00 95.75 98 ASP A N 1
ATOM 762 C CA . ASP A 1 98 ? 14.743 -2.199 -6.509 1.00 95.75 98 ASP A CA 1
ATOM 763 C C . ASP A 1 98 ? 15.732 -2.453 -7.657 1.00 95.75 98 ASP A C 1
ATOM 765 O O . ASP A 1 98 ? 15.725 -1.740 -8.664 1.00 95.75 98 ASP A O 1
ATOM 769 N N . LEU A 1 99 ? 16.460 -3.574 -7.593 1.00 96.12 99 LEU A N 1
ATOM 770 C CA . LEU A 1 99 ? 17.389 -3.990 -8.647 1.00 96.12 99 LEU A CA 1
ATOM 771 C C . LEU A 1 99 ? 16.690 -4.183 -10.006 1.00 96.12 99 LEU A C 1
ATOM 773 O O . LEU A 1 99 ? 17.215 -3.810 -11.062 1.00 96.12 99 LEU A O 1
ATOM 777 N N . ASN A 1 100 ? 15.490 -4.773 -9.995 1.00 94.69 100 ASN A N 1
ATOM 778 C CA . ASN A 1 100 ? 14.695 -4.946 -11.209 1.00 94.69 100 ASN A CA 1
ATOM 779 C C . ASN A 1 100 ? 14.235 -3.599 -11.786 1.00 94.69 100 ASN A C 1
ATOM 781 O O . ASN A 1 100 ? 14.189 -3.448 -13.011 1.00 94.69 100 ASN A O 1
ATOM 785 N N . SER A 1 101 ? 13.874 -2.634 -10.934 1.00 96.12 101 SER A N 1
ATOM 786 C CA . SER A 1 101 ? 13.468 -1.303 -11.376 1.00 96.12 101 SER A CA 1
ATOM 787 C C . SER A 1 101 ? 14.629 -0.487 -11.908 1.00 96.12 101 SER A C 1
ATOM 789 O O . SER A 1 101 ? 14.426 0.166 -12.923 1.00 96.12 101 SER A O 1
ATOM 791 N N . ASP A 1 102 ? 15.832 -0.587 -11.340 1.00 96.75 102 ASP A N 1
ATOM 792 C CA . ASP A 1 102 ? 17.021 0.077 -11.889 1.00 96.75 102 ASP A CA 1
ATOM 793 C C . ASP A 1 102 ? 17.249 -0.334 -13.346 1.00 96.75 102 ASP A C 1
ATOM 795 O O . ASP A 1 102 ? 17.336 0.506 -14.244 1.00 96.75 102 ASP A O 1
ATOM 799 N N . THR A 1 103 ? 17.212 -1.642 -13.613 1.00 96.31 103 THR A N 1
ATOM 800 C CA . THR A 1 103 ? 17.347 -2.176 -14.977 1.00 96.31 103 THR A CA 1
ATOM 801 C C . THR A 1 103 ? 16.232 -1.668 -15.901 1.00 96.31 103 THR A C 1
ATOM 803 O O . THR A 1 103 ? 16.470 -1.325 -17.062 1.00 96.31 103 THR A O 1
ATOM 806 N N . ALA A 1 104 ? 14.991 -1.614 -15.411 1.00 96.62 104 ALA A N 1
ATOM 807 C CA . ALA A 1 104 ? 13.856 -1.136 -16.196 1.00 96.62 104 ALA A CA 1
ATOM 808 C C . ALA A 1 104 ? 13.936 0.376 -16.476 1.00 96.62 104 ALA A C 1
ATOM 810 O O . ALA A 1 104 ? 13.629 0.804 -17.590 1.00 96.62 104 ALA A O 1
ATOM 811 N N . ILE A 1 105 ? 14.404 1.170 -15.509 1.00 96.12 105 ILE A N 1
ATOM 812 C CA . ILE A 1 105 ? 14.642 2.611 -15.641 1.00 96.12 105 ILE A CA 1
ATOM 813 C C . ILE A 1 105 ? 15.745 2.865 -16.664 1.00 96.12 105 ILE A C 1
ATOM 815 O O . ILE A 1 105 ? 15.564 3.694 -17.550 1.00 96.12 105 ILE A O 1
ATOM 819 N N . GLU A 1 106 ? 16.855 2.128 -16.617 1.00 97.44 106 GLU A N 1
ATOM 820 C CA . GLU A 1 106 ? 17.913 2.244 -17.625 1.00 97.44 106 GLU A CA 1
ATOM 821 C C . GLU A 1 106 ? 17.398 1.973 -19.044 1.00 97.44 106 GLU A C 1
ATOM 823 O O . GLU A 1 106 ? 17.776 2.666 -19.993 1.00 97.44 106 GLU A O 1
ATOM 828 N N . ASN A 1 107 ? 16.530 0.972 -19.205 1.00 97.00 107 ASN A N 1
ATOM 829 C CA . ASN A 1 107 ? 15.921 0.663 -20.495 1.00 97.00 107 ASN A CA 1
ATOM 830 C C . ASN A 1 107 ? 14.955 1.765 -20.941 1.00 97.00 107 ASN A C 1
ATOM 832 O O . ASN A 1 107 ? 15.039 2.207 -22.085 1.00 97.00 107 ASN A O 1
ATOM 836 N N . ALA A 1 108 ? 14.107 2.267 -20.040 1.00 96.94 108 ALA A N 1
ATOM 837 C CA . ALA A 1 108 ? 13.218 3.387 -20.327 1.00 96.94 108 ALA A CA 1
ATOM 838 C C . ALA A 1 108 ? 14.005 4.656 -20.705 1.00 96.94 108 ALA A C 1
ATOM 840 O O . ALA A 1 108 ? 13.654 5.319 -21.676 1.00 96.94 108 ALA A O 1
ATOM 841 N N . LEU A 1 109 ? 15.115 4.954 -20.018 1.00 97.12 109 LEU A N 1
ATOM 842 C CA . LEU A 1 109 ? 16.005 6.081 -20.327 1.00 97.12 109 LEU A CA 1
ATOM 843 C C . LEU A 1 109 ? 16.604 5.980 -21.735 1.00 97.12 109 LEU A C 1
ATOM 845 O O . LEU A 1 109 ? 16.667 6.973 -22.462 1.00 97.12 109 LEU A O 1
ATOM 849 N N . LYS A 1 110 ? 17.030 4.781 -22.144 1.00 97.31 110 LYS A N 1
ATOM 850 C CA . LYS A 1 110 ? 17.493 4.543 -23.518 1.00 97.31 110 LYS A CA 1
ATOM 851 C C . LYS A 1 110 ? 16.353 4.746 -24.512 1.00 97.31 110 LYS A C 1
ATOM 853 O O . LYS A 1 110 ? 16.574 5.340 -25.565 1.00 97.31 110 LYS A O 1
ATOM 858 N N . GLU A 1 111 ? 15.150 4.292 -24.179 1.00 97.62 111 GLU A N 1
ATOM 859 C CA . GLU A 1 111 ? 13.992 4.356 -25.067 1.00 97.62 111 GLU A CA 1
ATOM 860 C C . GLU A 1 111 ? 13.531 5.786 -25.341 1.00 97.62 111 GLU A C 1
ATOM 862 O O . GLU A 1 111 ? 13.389 6.171 -26.501 1.00 97.62 111 GLU A O 1
ATOM 867 N N . ILE A 1 112 ? 13.398 6.608 -24.297 1.00 96.62 112 ILE A N 1
ATOM 868 C CA . ILE A 1 112 ? 12.962 8.007 -24.433 1.00 96.62 112 ILE A CA 1
ATOM 869 C C . ILE A 1 112 ? 13.952 8.875 -25.221 1.00 96.62 112 ILE A C 1
ATOM 871 O O . ILE A 1 112 ? 13.598 9.965 -25.661 1.00 96.62 112 ILE A O 1
ATOM 875 N N . SER A 1 113 ? 15.194 8.414 -25.403 1.00 96.06 113 SER A N 1
ATOM 876 C CA . SER A 1 113 ? 16.211 9.121 -26.189 1.00 96.06 113 SER A CA 1
ATOM 877 C C . SER A 1 113 ? 16.108 8.878 -27.702 1.00 96.06 113 SER A C 1
ATOM 879 O O . SER A 1 113 ? 16.789 9.548 -28.482 1.00 96.06 113 SER A O 1
ATOM 881 N N . LYS A 1 114 ? 15.281 7.920 -28.141 1.00 98.00 114 LYS A N 1
ATOM 882 C CA . LYS A 1 114 ? 15.126 7.570 -29.558 1.00 98.00 114 LYS A CA 1
ATOM 883 C C . LYS A 1 114 ? 14.182 8.533 -30.279 1.00 98.00 114 LYS A C 1
ATOM 885 O O . LYS A 1 114 ? 13.285 9.118 -29.685 1.00 98.00 114 LYS A O 1
ATOM 890 N N . SER A 1 115 ? 14.333 8.634 -31.601 1.00 97.50 115 SER A N 1
ATOM 891 C CA . SER A 1 115 ? 13.408 9.397 -32.454 1.00 97.50 115 SER A CA 1
ATOM 892 C C . SER A 1 115 ? 12.003 8.789 -32.527 1.00 97.50 115 SER A C 1
ATOM 894 O O . SER A 1 115 ? 11.047 9.516 -32.774 1.00 97.50 115 SER A O 1
ATOM 896 N N . ASN A 1 116 ? 11.885 7.473 -32.323 1.00 97.50 116 ASN A N 1
ATOM 897 C CA . ASN A 1 116 ? 10.620 6.748 -32.235 1.00 97.50 116 ASN A CA 1
ATOM 898 C C . ASN A 1 116 ? 10.683 5.741 -31.070 1.00 97.50 116 ASN A C 1
ATOM 900 O O . ASN A 1 116 ? 11.135 4.612 -31.287 1.00 97.50 116 ASN A O 1
ATOM 904 N N . PRO A 1 117 ? 10.329 6.162 -29.845 1.00 97.19 117 PRO A N 1
ATOM 905 C CA . PRO A 1 117 ? 10.348 5.306 -28.660 1.00 97.19 117 PRO A CA 1
ATOM 906 C C . PRO A 1 117 ? 9.337 4.150 -28.737 1.00 97.19 117 PRO A C 1
ATOM 908 O O . PRO A 1 117 ? 8.230 4.317 -29.241 1.00 97.19 117 PRO A O 1
ATOM 911 N N . ASP A 1 118 ? 9.700 2.990 -28.194 1.00 97.88 118 ASP A N 1
ATOM 912 C CA . ASP A 1 118 ? 8.787 1.879 -27.916 1.00 97.88 118 ASP A CA 1
ATOM 913 C C . ASP A 1 118 ? 8.043 2.112 -26.593 1.00 97.88 118 ASP A C 1
ATOM 915 O O . ASP A 1 118 ? 8.597 1.971 -25.497 1.00 97.88 118 ASP A O 1
ATOM 919 N N . GLU A 1 119 ? 6.762 2.457 -26.702 1.00 97.31 119 GLU A N 1
ATOM 920 C CA . GLU A 1 119 ? 5.893 2.731 -25.557 1.00 97.31 119 GLU A CA 1
ATOM 921 C C . GLU A 1 119 ? 5.791 1.539 -24.594 1.00 97.31 119 GLU A C 1
ATOM 923 O O . GLU A 1 119 ? 5.730 1.757 -23.388 1.00 97.31 119 GLU A O 1
ATOM 928 N N . ASN A 1 120 ? 5.897 0.288 -25.062 1.00 97.81 120 ASN A N 1
ATOM 929 C CA . ASN A 1 120 ? 5.797 -0.882 -24.179 1.00 97.81 120 ASN A CA 1
ATOM 930 C C . ASN A 1 120 ? 6.975 -0.973 -23.198 1.00 97.81 120 ASN A C 1
ATOM 932 O O . ASN A 1 120 ? 6.814 -1.407 -22.056 1.00 97.81 120 ASN A O 1
ATOM 936 N N . ILE A 1 121 ? 8.176 -0.566 -23.627 1.00 97.12 121 ILE A N 1
ATOM 937 C CA . ILE A 1 121 ? 9.365 -0.547 -22.762 1.00 97.12 121 ILE A CA 1
ATOM 938 C C . ILE A 1 121 ? 9.213 0.548 -21.702 1.00 97.12 121 ILE A C 1
ATOM 940 O O . ILE A 1 121 ? 9.545 0.331 -20.534 1.00 97.12 121 ILE A O 1
ATOM 944 N N . ILE A 1 122 ? 8.672 1.703 -22.094 1.00 96.94 122 ILE A N 1
ATOM 945 C CA . ILE A 1 122 ? 8.395 2.819 -21.184 1.00 96.94 122 ILE A CA 1
ATOM 946 C C . ILE A 1 122 ? 7.319 2.416 -20.167 1.00 96.94 122 ILE A C 1
ATOM 948 O O . ILE A 1 122 ? 7.526 2.582 -18.965 1.00 96.94 122 ILE A O 1
ATOM 952 N N . GLU A 1 123 ? 6.209 1.830 -20.620 1.00 95.25 123 GLU A N 1
ATOM 953 C CA . GLU A 1 123 ? 5.128 1.324 -19.768 1.00 95.25 123 GLU A CA 1
ATOM 954 C C . GLU A 1 123 ? 5.630 0.275 -18.772 1.00 95.25 123 GLU A C 1
ATOM 956 O O . GLU A 1 123 ? 5.297 0.335 -17.586 1.00 95.25 123 GLU A O 1
ATOM 961 N N . PHE A 1 124 ? 6.482 -0.653 -19.215 1.00 94.69 124 PHE A N 1
ATOM 962 C CA . PHE A 1 124 ? 7.091 -1.639 -18.326 1.00 94.69 124 PHE A CA 1
ATOM 963 C C . PHE A 1 124 ? 7.997 -0.987 -17.270 1.00 94.69 124 PHE A C 1
ATOM 965 O O . PHE A 1 124 ? 7.959 -1.379 -16.101 1.00 94.69 124 PHE A O 1
ATOM 972 N N . GLY A 1 125 ? 8.766 0.039 -17.651 1.00 95.94 125 GLY A N 1
ATOM 973 C CA . GLY A 1 125 ? 9.537 0.863 -16.718 1.00 95.94 125 GLY A CA 1
ATOM 974 C C . GLY A 1 125 ? 8.652 1.530 -15.663 1.00 95.94 125 GLY A C 1
ATOM 975 O O . GLY A 1 125 ? 8.913 1.402 -14.468 1.00 95.94 125 GLY A O 1
ATOM 976 N N . ILE A 1 126 ? 7.554 2.162 -16.088 1.00 94.25 126 ILE A N 1
ATOM 977 C CA . ILE A 1 126 ? 6.560 2.784 -15.199 1.00 94.25 126 ILE A CA 1
ATOM 978 C C . ILE A 1 126 ? 5.967 1.760 -14.229 1.00 94.25 126 ILE A C 1
ATOM 980 O O . ILE A 1 126 ? 5.930 2.000 -13.021 1.00 94.25 126 ILE A O 1
ATOM 984 N N . PHE A 1 127 ? 5.553 0.596 -14.733 1.00 93.06 127 PHE A N 1
ATOM 985 C CA . PHE A 1 127 ? 5.044 -0.495 -13.908 1.00 93.06 127 PHE A CA 1
ATOM 986 C C . PHE A 1 127 ? 6.054 -0.917 -12.834 1.00 93.06 127 PHE A C 1
ATOM 988 O O . PHE A 1 127 ? 5.685 -1.053 -11.664 1.00 93.06 127 PHE A O 1
ATOM 995 N N . LYS A 1 128 ? 7.328 -1.090 -13.209 1.00 94.69 128 LYS A N 1
ATOM 996 C CA . LYS A 1 128 ? 8.385 -1.455 -12.263 1.00 94.69 128 LYS A CA 1
ATOM 997 C C . LYS A 1 128 ? 8.602 -0.384 -11.199 1.00 94.69 128 LYS A C 1
ATOM 999 O O . LYS A 1 128 ? 8.649 -0.739 -10.028 1.00 94.69 128 LYS A O 1
ATOM 1004 N N . MET A 1 129 ? 8.615 0.900 -11.558 1.00 94.25 129 MET A N 1
ATOM 1005 C CA . MET A 1 129 ? 8.724 1.990 -10.577 1.00 94.25 129 MET A CA 1
ATOM 1006 C C . MET A 1 129 ? 7.573 1.985 -9.559 1.00 94.25 129 MET A C 1
ATOM 1008 O O . MET A 1 129 ? 7.817 2.065 -8.355 1.00 94.25 129 MET A O 1
ATOM 1012 N N . PHE A 1 130 ? 6.320 1.844 -10.012 1.00 92.38 130 PHE A N 1
ATOM 1013 C CA . PHE A 1 130 ? 5.168 1.784 -9.103 1.00 92.38 130 PHE A CA 1
ATOM 1014 C C . PHE A 1 130 ? 5.219 0.567 -8.182 1.00 92.38 130 PHE A C 1
ATOM 1016 O O . PHE A 1 130 ? 4.944 0.674 -6.983 1.00 92.38 130 PHE A O 1
ATOM 1023 N N . ARG A 1 131 ? 5.589 -0.593 -8.728 1.00 92.69 131 ARG A N 1
ATOM 1024 C CA . ARG A 1 131 ? 5.696 -1.826 -7.952 1.00 92.69 131 ARG A CA 1
ATOM 1025 C C . ARG A 1 131 ? 6.804 -1.741 -6.901 1.00 92.69 131 ARG A C 1
ATOM 1027 O O . ARG A 1 131 ? 6.540 -2.070 -5.746 1.00 92.69 131 ARG A O 1
ATOM 1034 N N . THR A 1 132 ? 7.986 -1.240 -7.265 1.00 94.88 132 THR A N 1
ATOM 1035 C CA . THR A 1 132 ? 9.099 -1.012 -6.330 1.00 94.88 132 THR A CA 1
ATOM 1036 C C . THR A 1 132 ? 8.710 -0.025 -5.232 1.00 94.88 132 THR A C 1
ATOM 1038 O O . THR A 1 132 ? 8.894 -0.315 -4.052 1.00 94.88 132 THR A O 1
ATOM 1041 N N . SER A 1 133 ? 8.089 1.103 -5.589 1.00 93.50 133 SER A N 1
ATOM 1042 C CA . SER A 1 133 ? 7.609 2.081 -4.605 1.00 93.50 133 SER A CA 1
ATOM 1043 C C . SER A 1 133 ? 6.623 1.458 -3.607 1.00 93.50 133 SER A C 1
ATOM 1045 O O . SER A 1 133 ? 6.729 1.694 -2.403 1.00 93.50 133 SER A O 1
ATOM 1047 N N . SER A 1 134 ? 5.716 0.606 -4.091 1.00 93.44 134 SER A N 1
ATOM 1048 C CA . SER A 1 134 ? 4.711 -0.063 -3.259 1.00 93.44 134 SER A CA 1
ATOM 1049 C C . SER A 1 134 ? 5.333 -1.043 -2.261 1.00 93.44 134 SER A C 1
ATOM 1051 O O . SER A 1 134 ? 4.981 -1.023 -1.083 1.00 93.44 134 SER A O 1
ATOM 1053 N N . ILE A 1 135 ? 6.281 -1.883 -2.697 1.00 94.25 135 ILE A N 1
ATOM 1054 C CA . ILE A 1 135 ? 6.929 -2.844 -1.793 1.00 94.25 135 ILE A CA 1
ATOM 1055 C C . ILE A 1 135 ? 7.886 -2.164 -0.809 1.00 94.25 135 ILE A C 1
ATOM 1057 O O . ILE A 1 135 ? 7.918 -2.553 0.357 1.00 94.25 135 ILE A O 1
ATOM 1061 N N . MET A 1 136 ? 8.595 -1.110 -1.231 1.00 94.25 136 MET A N 1
ATOM 1062 C CA . MET A 1 136 ? 9.429 -0.298 -0.339 1.00 94.25 136 MET A CA 1
ATOM 1063 C C . MET A 1 136 ? 8.598 0.310 0.785 1.00 94.25 136 MET A C 1
ATOM 1065 O O . MET A 1 136 ? 8.991 0.256 1.952 1.00 94.25 136 MET A O 1
ATOM 1069 N N . ARG A 1 137 ? 7.432 0.866 0.442 1.00 91.25 137 ARG A N 1
ATOM 1070 C CA . ARG A 1 137 ? 6.518 1.431 1.428 1.00 91.25 137 ARG A CA 1
ATOM 1071 C C . ARG A 1 137 ? 5.968 0.361 2.368 1.00 91.25 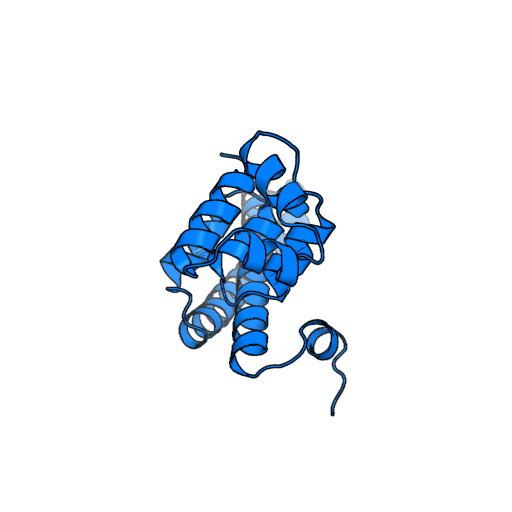137 ARG A C 1
ATOM 1073 O O . ARG A 1 137 ? 6.080 0.530 3.577 1.00 91.25 137 ARG A O 1
ATOM 1080 N N . ALA A 1 138 ? 5.483 -0.760 1.833 1.00 91.31 138 ALA A N 1
ATOM 1081 C CA . ALA A 1 138 ? 5.018 -1.889 2.639 1.00 91.31 138 ALA A CA 1
ATOM 1082 C C . ALA A 1 138 ? 6.102 -2.402 3.608 1.00 91.31 138 ALA A C 1
ATOM 1084 O O . ALA A 1 138 ? 5.823 -2.669 4.776 1.00 91.31 138 ALA A O 1
ATOM 1085 N N . GLY A 1 139 ? 7.356 -2.496 3.152 1.00 92.44 139 GLY A N 1
ATOM 1086 C CA . GLY A 1 139 ? 8.498 -2.873 3.986 1.00 92.44 139 GLY A CA 1
ATOM 1087 C C . GLY A 1 139 ? 8.816 -1.844 5.076 1.00 92.44 139 GLY A C 1
ATOM 1088 O O . GLY A 1 139 ? 9.082 -2.224 6.218 1.00 92.44 139 GLY A O 1
ATOM 1089 N N . ALA A 1 140 ? 8.755 -0.548 4.755 1.00 92.00 140 ALA A N 1
ATOM 1090 C CA . ALA A 1 140 ? 8.951 0.532 5.721 1.00 92.00 140 ALA A CA 1
ATOM 1091 C C . ALA A 1 140 ? 7.848 0.559 6.793 1.00 92.00 140 ALA A C 1
ATOM 1093 O O . ALA A 1 140 ? 8.153 0.714 7.975 1.00 92.00 140 ALA A O 1
ATOM 1094 N N . GLU A 1 141 ? 6.590 0.358 6.399 1.00 90.50 141 GLU A N 1
ATOM 1095 C CA . GLU A 1 141 ? 5.442 0.247 7.305 1.00 90.50 141 GLU A CA 1
ATOM 1096 C C . GLU A 1 141 ? 5.574 -0.964 8.228 1.00 90.50 141 GLU A C 1
ATOM 1098 O O . GLU A 1 141 ? 5.536 -0.803 9.449 1.00 90.50 141 GLU A O 1
ATOM 1103 N N . ALA A 1 142 ? 5.861 -2.147 7.681 1.00 90.06 142 ALA A N 1
ATOM 1104 C CA . ALA A 1 142 ? 6.078 -3.351 8.480 1.00 90.06 142 ALA A CA 1
ATOM 1105 C C . ALA A 1 142 ? 7.236 -3.187 9.488 1.00 90.06 142 ALA A C 1
ATOM 1107 O O . ALA A 1 142 ? 7.137 -3.621 10.636 1.00 90.06 142 ALA A O 1
ATOM 1108 N N . LEU A 1 143 ? 8.335 -2.528 9.095 1.00 91.75 143 LEU A N 1
ATOM 1109 C CA . LEU A 1 143 ? 9.427 -2.188 10.013 1.00 91.75 143 LEU A CA 1
ATOM 1110 C C . LEU A 1 143 ? 8.976 -1.218 11.110 1.00 91.75 143 LEU A C 1
ATOM 1112 O O . LEU A 1 143 ? 9.284 -1.427 12.284 1.00 91.75 143 LEU A O 1
ATOM 1116 N N . ALA A 1 144 ? 8.262 -0.158 10.737 1.00 91.00 144 ALA A N 1
ATOM 1117 C CA . ALA A 1 144 ? 7.790 0.849 11.673 1.00 91.00 144 ALA A CA 1
ATOM 1118 C C . ALA A 1 144 ? 6.876 0.231 12.740 1.00 91.00 144 ALA A C 1
ATOM 1120 O O . ALA A 1 144 ? 7.099 0.455 13.931 1.00 91.00 144 ALA A O 1
ATOM 1121 N N . HIS A 1 145 ? 5.930 -0.621 12.337 1.00 88.69 145 HIS A N 1
ATOM 1122 C CA . HIS A 1 145 ? 5.063 -1.354 13.259 1.00 88.69 145 HIS A CA 1
ATOM 1123 C C . HIS A 1 145 ? 5.852 -2.291 14.175 1.00 88.69 145 HIS A C 1
ATOM 1125 O O . HIS A 1 145 ? 5.742 -2.182 15.400 1.00 88.69 145 HIS A O 1
ATOM 1131 N N . ARG A 1 146 ? 6.716 -3.141 13.604 1.00 89.69 146 ARG A N 1
ATOM 1132 C CA . ARG A 1 146 ? 7.521 -4.121 14.352 1.00 89.69 146 ARG A CA 1
ATOM 1133 C C . ARG A 1 146 ? 8.385 -3.493 15.446 1.0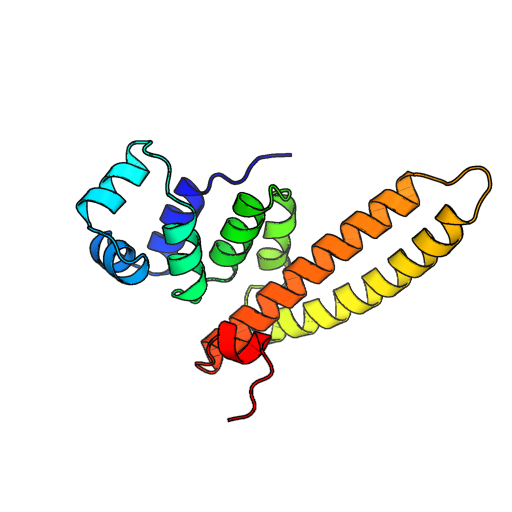0 89.69 146 ARG A C 1
ATOM 1135 O O . ARG A 1 146 ? 8.624 -4.122 16.474 1.00 89.69 146 ARG A O 1
ATOM 1142 N N . TYR A 1 147 ? 8.876 -2.278 15.217 1.00 90.94 147 TYR A N 1
ATOM 1143 C CA . TYR A 1 147 ? 9.759 -1.569 16.146 1.00 90.94 147 TYR A CA 1
ATOM 1144 C C . TYR A 1 147 ? 9.083 -0.401 16.876 1.00 90.94 147 TYR A C 1
ATOM 1146 O O . TYR A 1 147 ? 9.767 0.363 17.555 1.00 90.94 147 TYR A O 1
ATOM 1154 N N . HIS A 1 148 ? 7.758 -0.259 16.763 1.00 90.38 148 HIS A N 1
ATOM 1155 C CA . HIS A 1 148 ? 6.983 0.825 17.379 1.00 90.38 148 HIS A CA 1
ATOM 1156 C C . HIS A 1 148 ? 7.512 2.229 17.038 1.00 90.38 148 HIS A C 1
ATOM 1158 O O . HIS A 1 148 ? 7.524 3.143 17.868 1.00 90.38 148 HIS A O 1
ATOM 1164 N N . ILE A 1 149 ? 7.969 2.407 15.801 1.00 89.44 149 ILE A N 1
ATOM 1165 C CA . ILE A 1 149 ? 8.456 3.679 15.281 1.00 89.44 149 ILE A CA 1
ATOM 1166 C C . ILE A 1 149 ? 7.289 4.387 14.600 1.00 89.44 149 ILE A C 1
ATOM 1168 O O . ILE A 1 149 ? 6.587 3.815 13.774 1.00 89.44 149 ILE A O 1
ATOM 1172 N N . SER A 1 150 ? 7.091 5.667 14.911 1.00 87.00 150 SER A N 1
ATOM 1173 C CA . SER A 1 150 ? 6.137 6.485 14.162 1.00 87.00 150 SER A CA 1
ATOM 1174 C C . SER A 1 150 ? 6.576 6.592 12.700 1.00 87.00 150 SER A C 1
ATOM 1176 O O . SER A 1 150 ? 7.669 7.087 12.425 1.00 87.00 150 SER A O 1
ATOM 1178 N N . LEU A 1 151 ? 5.698 6.215 11.766 1.00 83.75 151 LEU A N 1
ATOM 1179 C CA . LEU A 1 151 ? 5.920 6.394 10.327 1.00 83.75 151 LEU A CA 1
ATOM 1180 C C . LEU A 1 151 ? 6.265 7.839 9.964 1.00 83.75 151 LEU A C 1
ATOM 1182 O O . LEU A 1 151 ? 7.199 8.084 9.207 1.00 83.75 151 LEU A O 1
ATOM 1186 N N . LYS A 1 152 ? 5.573 8.808 10.574 1.00 84.94 152 LYS A N 1
ATOM 1187 C CA . LYS A 1 152 ? 5.874 10.233 10.403 1.00 84.94 152 LYS A CA 1
ATOM 1188 C C . LYS A 1 152 ? 7.303 10.558 10.838 1.00 84.94 152 LYS A C 1
ATOM 1190 O O . LYS A 1 152 ? 8.019 11.234 10.108 1.00 84.94 152 LYS A O 1
ATOM 1195 N N . LYS A 1 153 ? 7.728 10.064 12.006 1.00 86.12 153 LYS A N 1
ATOM 1196 C CA . LYS A 1 153 ? 9.096 10.269 12.507 1.00 86.12 153 LYS A CA 1
ATOM 1197 C C . LYS A 1 153 ? 10.132 9.633 11.575 1.00 86.12 153 LYS A C 1
ATOM 1199 O O . LYS A 1 153 ? 11.133 10.269 11.255 1.00 86.12 153 LYS A O 1
ATOM 1204 N N . ALA A 1 154 ? 9.875 8.405 11.119 1.00 88.19 154 ALA A N 1
ATOM 1205 C CA . ALA A 1 154 ? 10.743 7.694 10.185 1.00 88.19 154 ALA A CA 1
ATOM 1206 C C . ALA A 1 154 ? 10.886 8.451 8.854 1.00 88.19 154 ALA A C 1
ATOM 1208 O O . ALA A 1 154 ? 12.004 8.666 8.394 1.00 88.19 154 ALA A O 1
ATOM 1209 N N . ALA A 1 155 ? 9.774 8.929 8.288 1.00 86.44 155 ALA A N 1
ATOM 1210 C CA . ALA A 1 155 ? 9.754 9.679 7.033 1.00 86.44 155 ALA A CA 1
ATOM 1211 C C . ALA A 1 155 ? 10.464 11.042 7.123 1.00 86.44 155 ALA A C 1
ATOM 1213 O O . ALA A 1 155 ? 11.039 11.500 6.140 1.00 86.44 155 ALA A O 1
ATOM 1214 N N . LEU A 1 156 ? 10.454 11.686 8.296 1.00 89.00 156 LEU A N 1
ATOM 1215 C CA . LEU A 1 156 ? 11.179 12.941 8.534 1.00 89.00 156 LEU A CA 1
ATOM 1216 C C . LEU A 1 156 ? 12.686 12.738 8.772 1.00 89.00 156 LEU A C 1
ATOM 1218 O O . LEU A 1 156 ? 13.435 13.712 8.791 1.00 89.00 156 LEU A O 1
ATOM 1222 N N . GLY A 1 157 ? 13.146 11.497 8.970 1.00 82.88 157 GLY A N 1
ATOM 1223 C CA . GLY A 1 157 ? 14.548 11.205 9.278 1.00 82.88 157 GLY A CA 1
ATOM 1224 C C . GLY A 1 157 ? 15.005 11.730 10.646 1.00 82.88 157 GLY A C 1
ATOM 1225 O O . GLY A 1 157 ? 16.204 11.908 10.872 1.00 82.88 157 GLY A O 1
ATOM 1226 N N . GLU A 1 158 ? 14.070 11.993 11.564 1.00 75.12 158 GLU A N 1
ATOM 1227 C CA . GLU A 1 158 ? 14.371 12.520 12.895 1.00 75.12 158 GLU A CA 1
ATOM 1228 C C . GLU A 1 158 ? 15.106 11.464 13.733 1.00 75.12 158 GLU A C 1
ATOM 1230 O O . GLU A 1 158 ? 14.536 10.448 14.149 1.00 75.12 158 GLU A O 1
ATOM 1235 N N . ARG A 1 159 ? 16.391 11.712 14.009 1.00 69.19 159 ARG A N 1
ATOM 1236 C CA . ARG A 1 159 ? 17.168 10.908 14.958 1.00 69.19 159 ARG A CA 1
ATOM 1237 C C . ARG A 1 159 ? 16.703 11.257 16.375 1.00 69.19 159 ARG A C 1
ATOM 1239 O O . ARG A 1 159 ? 16.619 12.436 16.711 1.00 69.19 159 ARG A O 1
ATOM 1246 N N . GLY A 1 160 ? 16.316 10.229 17.139 1.00 58.84 160 GLY A N 1
ATOM 1247 C CA . GLY A 1 160 ? 15.942 10.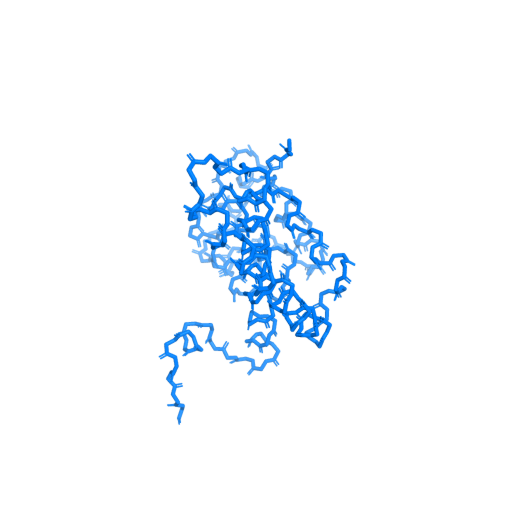365 18.553 1.00 58.84 160 GLY A CA 1
ATOM 1248 C C . GLY A 1 160 ? 17.105 10.800 19.430 1.00 58.84 160 GLY A C 1
ATOM 1249 O O . GLY A 1 160 ? 18.266 10.618 18.999 1.00 58.84 160 GLY A O 1
#

Foldseek 3Di:
DDAQPLLVLVVVLCVVVVHDLCRLCVQLVHDSVVSVVSVVVDDDDLSSLVSCLLRDLDLLSVLSSVCNVVVNDPVLSCLCVQQVLDLVSLVVVLVVLVVVLVVLVVQLVVQVPDPHGDVVSVVVSVVSVVSSVSSVVSNLSNVCVVVVHRPVCVVVVDDD